Protein AF-A0A4S4KZ56-F1 (afdb_monomer_lite)

Foldseek 3Di:
DDDDDDPDPDDPDPPDPDDDDDDDDDDDDDDDDDPDDDDDPPPDVVVVVVVVVVVVVVVVVPPDDDPDDPDDPPPDDPPPPQPCQDAAAQDQQDPCVVVSVVSLVVVCVSVVVQPVDQVSSLVSSLVSHDHHPSVVVSVVVQVVQADPNDRHPPDGNVRSVVVVCVRRVDPD

pLDDT: mean 71.78, std 20.41, range [34.41, 95.38]

Structure (mmCIF, N/CA/C/O backbone):
data_AF-A0A4S4KZ56-F1
#
_entry.id   AF-A0A4S4KZ56-F1
#
loop_
_atom_site.group_PDB
_atom_site.id
_atom_site.type_symbol
_atom_site.label_atom_id
_atom_site.label_alt_id
_atom_site.label_comp_id
_atom_site.label_asym_id
_atom_site.label_entity_id
_atom_site.label_seq_id
_atom_site.pdbx_PDB_ins_code
_atom_site.Cartn_x
_atom_site.Cartn_y
_atom_site.Cartn_z
_atom_site.occupancy
_atom_site.B_iso_or_equiv
_atom_site.auth_seq_id
_atom_site.auth_comp_id
_atom_site.auth_asym_id
_atom_site.auth_atom_id
_atom_site.pdbx_PDB_model_num
ATOM 1 N N . SER A 1 1 ? -19.031 41.171 16.873 1.00 44.88 1 SER A N 1
ATOM 2 C CA . SER A 1 1 ? -17.948 41.303 15.885 1.00 44.88 1 SER A CA 1
ATOM 3 C C . SER A 1 1 ? -17.351 39.929 15.646 1.00 44.88 1 SER A C 1
ATOM 5 O O . SER A 1 1 ? -17.067 39.266 16.639 1.00 44.88 1 SER A O 1
ATOM 7 N N . PRO A 1 2 ? -17.269 39.467 14.392 1.00 45.59 2 PRO A N 1
ATOM 8 C CA . PRO A 1 2 ? -16.828 38.123 14.031 1.00 45.59 2 PRO A CA 1
ATOM 9 C C . PRO A 1 2 ? -15.296 38.035 13.972 1.00 45.59 2 PRO A C 1
ATOM 11 O O . PRO A 1 2 ? -14.647 38.970 13.512 1.00 45.59 2 PRO A O 1
ATOM 14 N N . PHE A 1 3 ? -14.730 36.909 14.405 1.00 35.69 3 PHE A N 1
ATOM 15 C CA . PHE A 1 3 ? -13.351 36.532 14.096 1.00 35.69 3 PHE A CA 1
ATOM 16 C C . PHE A 1 3 ? -13.380 35.631 12.858 1.00 35.69 3 PHE A C 1
ATOM 18 O O . PHE A 1 3 ? -13.916 34.525 12.902 1.00 35.69 3 PHE A O 1
ATOM 25 N N . GLN A 1 4 ? -12.871 36.147 11.740 1.00 49.41 4 GLN A N 1
ATOM 26 C CA . GLN A 1 4 ? -12.518 35.346 10.568 1.00 49.41 4 GLN A CA 1
ATOM 27 C C . GLN A 1 4 ? -11.191 34.617 10.835 1.00 49.41 4 GLN A C 1
ATOM 29 O O . GLN A 1 4 ? -10.333 35.194 11.498 1.00 49.41 4 GLN A O 1
ATOM 34 N N . PRO A 1 5 ? -10.995 33.395 10.315 1.00 46.62 5 PRO A N 1
ATOM 35 C CA . PRO A 1 5 ? -9.678 32.781 10.232 1.00 46.62 5 PRO A CA 1
ATOM 36 C C . PRO A 1 5 ? -8.936 33.249 8.972 1.00 46.62 5 PRO A C 1
ATOM 38 O O . PRO A 1 5 ? -9.470 33.219 7.860 1.00 46.62 5 PRO A O 1
ATOM 41 N N . ASP A 1 6 ? -7.689 33.663 9.165 1.00 40.97 6 ASP A N 1
ATOM 42 C CA . ASP A 1 6 ? -6.788 34.156 8.131 1.00 40.97 6 ASP A CA 1
ATOM 43 C C . ASP A 1 6 ? -6.231 32.973 7.329 1.00 40.97 6 ASP A C 1
ATOM 45 O O . ASP A 1 6 ? -5.375 32.208 7.771 1.00 40.97 6 ASP A O 1
ATOM 49 N N . SER A 1 7 ? -6.721 32.814 6.108 1.00 52.50 7 SER A N 1
ATOM 50 C CA . SER A 1 7 ? -6.093 32.000 5.077 1.00 52.50 7 SER A CA 1
ATOM 51 C C . SER A 1 7 ? -4.894 32.762 4.520 1.00 52.50 7 SER A C 1
ATOM 53 O O . SER A 1 7 ? -5.126 33.636 3.694 1.00 52.50 7 SER A O 1
ATOM 55 N N . ASN A 1 8 ? -3.663 32.495 4.987 1.00 50.00 8 ASN A N 1
ATOM 56 C CA . ASN A 1 8 ? -2.400 32.818 4.286 1.00 50.00 8 ASN A CA 1
ATOM 57 C C . ASN A 1 8 ? -1.147 32.330 5.046 1.00 50.00 8 ASN A C 1
ATOM 59 O O . ASN A 1 8 ? -0.319 33.135 5.456 1.00 50.00 8 ASN A O 1
ATOM 63 N N . THR A 1 9 ? -0.948 31.015 5.170 1.00 51.66 9 THR A N 1
ATOM 64 C CA . THR A 1 9 ? 0.384 30.463 5.487 1.00 51.66 9 THR A CA 1
ATOM 65 C C . THR A 1 9 ? 0.533 29.087 4.853 1.00 51.66 9 THR A C 1
ATOM 67 O O . THR A 1 9 ? 0.312 28.089 5.519 1.00 51.66 9 THR A O 1
ATOM 70 N N . CYS A 1 10 ? 0.839 29.035 3.554 1.00 40.78 10 CYS A N 1
ATOM 71 C CA . CYS A 1 10 ? 1.507 27.902 2.889 1.00 40.78 10 CYS A CA 1
ATOM 72 C C . CYS A 1 10 ? 1.715 28.230 1.399 1.00 40.78 10 CYS A C 1
ATOM 74 O O . CYS A 1 10 ? 1.094 27.637 0.528 1.00 40.78 10 CYS A O 1
ATOM 76 N N . SER A 1 11 ? 2.575 29.206 1.103 1.00 46.38 11 SER A N 1
ATOM 77 C CA . SER A 1 11 ? 3.081 29.452 -0.257 1.00 46.38 11 SER A CA 1
ATOM 78 C C . SER A 1 11 ? 4.496 30.014 -0.186 1.00 46.38 11 SER A C 1
ATOM 80 O O . SER A 1 11 ? 4.713 31.173 -0.498 1.00 46.38 11 SER A O 1
ATOM 82 N N . PHE A 1 12 ? 5.460 29.208 0.269 1.00 46.06 12 PHE A N 1
ATOM 83 C CA . PHE A 1 12 ? 6.887 29.540 0.163 1.00 46.06 12 PHE A CA 1
ATOM 84 C C . PHE A 1 12 ? 7.749 28.277 0.069 1.00 46.06 12 PHE A C 1
ATOM 86 O O . PHE A 1 12 ? 8.580 28.037 0.931 1.00 46.06 12 PHE A O 1
ATOM 93 N N . LEU A 1 13 ? 7.554 27.460 -0.970 1.00 48.94 13 LEU A N 1
ATOM 94 C CA . LEU A 1 13 ? 8.567 26.494 -1.430 1.00 48.94 13 LEU A CA 1
ATOM 95 C C . LEU A 1 13 ? 8.510 26.309 -2.958 1.00 48.94 13 LEU A C 1
ATOM 97 O O . LEU A 1 13 ? 8.526 25.194 -3.458 1.00 48.94 13 LEU A O 1
ATOM 101 N N . PHE A 1 14 ? 8.434 27.407 -3.715 1.00 41.62 14 PHE A N 1
ATOM 102 C CA . PHE A 1 14 ? 8.649 27.396 -5.169 1.00 41.62 14 PHE A CA 1
ATOM 103 C C . PHE A 1 14 ? 9.244 28.734 -5.633 1.00 41.62 14 PHE A C 1
ATOM 105 O O . PHE A 1 14 ? 8.666 29.440 -6.445 1.00 41.62 14 PHE A O 1
ATOM 112 N N . ASP A 1 15 ? 10.413 29.102 -5.104 1.00 40.44 15 ASP A N 1
ATOM 113 C CA . ASP A 1 15 ? 11.160 30.273 -5.590 1.00 40.44 15 ASP A CA 1
ATOM 114 C C . ASP A 1 15 ? 12.672 30.013 -5.586 1.00 40.44 15 ASP A C 1
ATOM 116 O O . ASP A 1 15 ? 13.475 30.677 -4.933 1.00 40.44 15 ASP A O 1
ATOM 120 N N . THR A 1 16 ? 13.101 28.972 -6.303 1.00 46.94 16 THR A N 1
ATOM 121 C CA . THR A 1 16 ? 14.537 28.761 -6.574 1.00 46.94 16 THR A CA 1
ATOM 122 C C . THR A 1 16 ? 14.786 28.196 -7.968 1.00 46.94 16 THR A C 1
ATOM 124 O O . THR A 1 16 ? 15.667 27.371 -8.169 1.00 46.94 16 THR A O 1
ATOM 127 N N . TYR A 1 17 ? 14.006 28.632 -8.959 1.00 40.38 17 TYR A N 1
ATOM 128 C CA . TYR A 1 17 ? 14.270 28.292 -10.360 1.00 40.38 17 TYR A CA 1
ATOM 129 C C . TYR A 1 17 ? 13.894 29.429 -11.312 1.00 40.38 17 TYR A C 1
ATOM 131 O O . TYR A 1 17 ? 13.124 29.265 -12.257 1.00 40.38 17 TYR A O 1
ATOM 139 N N . ARG A 1 18 ? 14.449 30.622 -11.082 1.00 46.19 18 ARG A N 1
ATOM 140 C CA . ARG A 1 18 ? 14.556 31.622 -12.147 1.00 46.19 18 ARG A CA 1
ATOM 141 C C . ARG A 1 18 ? 15.654 32.636 -11.834 1.00 46.19 18 ARG A C 1
ATOM 143 O O . ARG A 1 18 ? 15.602 33.295 -10.805 1.00 46.19 18 ARG A O 1
ATOM 150 N N . ASN A 1 19 ? 16.569 32.786 -12.790 1.00 37.91 19 ASN A N 1
ATOM 151 C CA . ASN A 1 19 ? 17.630 33.795 -12.908 1.00 37.91 19 ASN A CA 1
ATOM 152 C C . ASN A 1 19 ? 19.011 33.449 -12.336 1.00 37.91 19 ASN A C 1
ATOM 154 O O . ASN A 1 19 ? 19.370 33.853 -11.235 1.00 37.91 19 ASN A O 1
ATOM 158 N N . THR A 1 20 ? 19.853 32.891 -13.204 1.00 41.84 20 THR A N 1
ATOM 159 C CA . THR A 1 20 ? 21.267 33.280 -13.298 1.00 41.84 20 THR A CA 1
ATOM 160 C C . THR A 1 20 ? 21.633 33.494 -14.775 1.00 41.84 20 THR A C 1
ATOM 162 O O . THR A 1 20 ? 21.349 32.625 -15.602 1.00 41.84 20 THR A O 1
ATOM 165 N N . PRO A 1 21 ? 22.206 34.653 -15.154 1.00 41.06 21 PRO A N 1
ATOM 166 C CA . PRO A 1 21 ? 22.737 34.870 -16.494 1.00 41.06 21 PRO A CA 1
ATOM 167 C C . PRO A 1 21 ? 24.123 34.226 -16.677 1.00 41.06 21 PRO A C 1
ATOM 169 O O . PRO A 1 21 ? 24.928 34.140 -15.752 1.00 41.06 21 PRO A O 1
ATOM 172 N N . SER A 1 22 ? 24.351 33.793 -17.917 1.00 35.88 22 SER A N 1
ATOM 173 C CA . SER A 1 22 ? 25.550 33.175 -18.499 1.00 35.88 22 SER A CA 1
ATOM 174 C C . SER A 1 22 ? 26.878 33.875 -18.165 1.00 35.88 22 SER A C 1
ATOM 176 O O . SER A 1 22 ? 26.926 35.106 -18.174 1.00 35.88 22 SER A O 1
ATOM 178 N N . PRO A 1 23 ? 27.994 33.129 -18.091 1.00 43.84 23 PRO A N 1
ATOM 179 C CA . PRO A 1 23 ? 29.294 33.616 -18.517 1.00 43.84 23 PRO A CA 1
ATOM 180 C C . PRO A 1 23 ? 29.668 33.020 -19.881 1.00 43.84 23 PRO A C 1
ATOM 182 O O . PRO A 1 23 ? 29.570 31.819 -20.128 1.00 43.84 23 PRO A O 1
ATOM 185 N N . THR A 1 24 ? 30.059 33.910 -20.781 1.00 40.66 24 THR A N 1
ATOM 186 C CA . THR A 1 24 ? 30.723 33.644 -22.054 1.00 40.66 24 THR A CA 1
ATOM 187 C C . THR A 1 24 ? 32.074 32.977 -21.799 1.00 40.66 24 THR A C 1
ATOM 189 O O . THR A 1 24 ? 32.910 33.578 -21.131 1.00 40.66 24 THR A O 1
ATOM 192 N N . GLU A 1 25 ? 32.339 31.808 -22.385 1.00 34.41 25 GLU A N 1
ATOM 193 C CA . GLU A 1 25 ? 33.719 31.360 -22.578 1.00 34.41 25 GLU A CA 1
ATOM 194 C C . GLU A 1 25 ? 33.896 30.676 -23.937 1.00 34.41 25 GLU A C 1
ATOM 196 O O . GLU A 1 25 ? 33.291 29.658 -24.270 1.00 34.41 25 GLU A O 1
ATOM 201 N N . THR A 1 26 ? 34.725 31.328 -24.745 1.00 44.72 26 THR A N 1
ATOM 202 C CA . THR A 1 26 ? 35.267 30.885 -26.021 1.00 44.72 26 THR A CA 1
ATOM 203 C C . THR A 1 26 ? 36.036 29.582 -25.835 1.00 44.72 26 THR A C 1
ATOM 205 O O . THR A 1 26 ? 37.068 29.560 -25.176 1.00 44.72 26 THR A O 1
ATOM 208 N N . THR A 1 27 ? 35.603 28.507 -26.486 1.00 35.00 27 THR A N 1
ATOM 209 C CA . THR A 1 27 ? 36.468 27.356 -26.769 1.00 35.00 27 THR A CA 1
ATOM 210 C C . THR A 1 27 ? 36.325 27.008 -28.243 1.00 35.00 27 THR A C 1
ATOM 212 O O . THR A 1 27 ? 35.422 26.291 -28.663 1.00 35.00 27 THR A O 1
ATOM 215 N N . ALA A 1 28 ? 37.223 27.573 -29.045 1.00 43.31 28 ALA A N 1
ATOM 216 C CA . ALA A 1 28 ? 37.577 27.013 -30.336 1.00 43.31 28 ALA A CA 1
ATOM 217 C C . ALA A 1 28 ? 38.588 25.898 -30.075 1.00 43.31 28 ALA A C 1
ATOM 219 O O . ALA A 1 28 ? 39.620 26.192 -29.490 1.00 43.31 28 ALA A O 1
ATOM 220 N N . LEU A 1 29 ? 38.305 24.664 -30.501 1.00 35.50 29 LEU A N 1
ATOM 221 C CA . LEU A 1 29 ? 39.304 23.645 -30.839 1.00 35.50 29 LEU A CA 1
ATOM 222 C C . LEU A 1 29 ? 38.631 22.529 -31.662 1.00 35.50 29 LEU A C 1
ATOM 224 O O . LEU A 1 29 ? 37.545 22.049 -31.347 1.00 35.50 29 LEU A O 1
ATOM 228 N N . SER A 1 30 ? 39.287 22.201 -32.769 1.00 47.78 30 SER A N 1
ATOM 229 C CA . SER A 1 30 ? 38.870 21.367 -33.898 1.00 47.78 30 SER A CA 1
ATOM 230 C C . SER A 1 30 ? 38.518 19.910 -33.563 1.00 47.78 30 SER A C 1
ATOM 232 O O . SER A 1 30 ? 39.134 19.327 -32.674 1.00 47.78 30 SER A O 1
ATOM 234 N N . PRO A 1 31 ? 37.706 19.236 -34.399 1.00 42.16 31 PRO A N 1
ATOM 235 C CA . PRO A 1 31 ? 37.787 17.790 -34.566 1.00 42.16 31 PRO A CA 1
ATOM 236 C C . PRO A 1 31 ? 38.591 17.435 -35.830 1.00 42.16 31 PRO A C 1
ATOM 238 O O . PRO A 1 31 ? 38.089 17.504 -36.953 1.00 42.16 31 PRO A O 1
ATOM 241 N N . SER A 1 32 ? 39.852 17.026 -35.654 1.00 35.50 32 SER A N 1
ATOM 242 C CA . SER A 1 32 ? 40.586 16.301 -36.698 1.00 35.50 32 SER A CA 1
ATOM 243 C C . SER A 1 32 ? 40.002 14.898 -36.831 1.00 35.50 32 SER A C 1
ATOM 245 O O . SER A 1 32 ? 39.962 14.127 -35.874 1.00 35.50 32 SER A O 1
ATOM 247 N N . SER A 1 33 ? 39.537 14.581 -38.034 1.00 40.84 33 SER A N 1
ATOM 248 C CA . SER A 1 33 ? 39.029 13.265 -38.407 1.00 40.84 33 SER A CA 1
ATOM 249 C C . SER A 1 33 ? 40.202 12.301 -38.597 1.00 40.84 33 SER A C 1
ATOM 251 O O . SER A 1 33 ? 40.972 12.460 -39.539 1.00 40.84 33 SER A O 1
ATOM 253 N N . SER A 1 34 ? 40.328 11.299 -37.727 1.00 38.28 34 SER A N 1
ATOM 254 C CA . SER A 1 34 ? 41.183 10.131 -37.970 1.00 38.28 34 SER A CA 1
ATOM 255 C C . SER A 1 34 ? 40.299 8.942 -38.316 1.00 38.28 34 SER A C 1
ATOM 257 O O . SER A 1 34 ? 39.794 8.233 -37.449 1.00 38.28 34 SER A O 1
ATOM 259 N N . THR A 1 35 ? 40.100 8.738 -39.614 1.00 39.12 35 THR A N 1
ATOM 260 C CA . THR A 1 35 ? 39.612 7.486 -40.193 1.00 39.12 35 THR A CA 1
ATOM 261 C C . THR A 1 35 ? 40.647 6.390 -39.956 1.00 39.12 35 THR A C 1
ATOM 263 O O . THR A 1 35 ? 41.627 6.282 -40.691 1.00 39.12 35 THR A O 1
ATOM 266 N N . ALA A 1 36 ? 40.434 5.576 -38.925 1.00 40.12 36 ALA A N 1
ATOM 267 C CA . ALA A 1 36 ? 41.097 4.289 -38.785 1.00 40.12 36 ALA A CA 1
ATOM 268 C C . ALA A 1 36 ? 40.313 3.252 -39.602 1.00 40.12 36 ALA A C 1
ATOM 270 O O . ALA A 1 36 ? 39.246 2.795 -39.193 1.00 40.12 36 ALA A O 1
ATOM 271 N N . SER A 1 37 ? 40.823 2.912 -40.785 1.00 46.97 37 SER A N 1
ATOM 272 C CA . SER A 1 37 ? 40.334 1.778 -41.569 1.00 46.97 37 SER A CA 1
ATOM 273 C C . SER A 1 37 ? 40.654 0.475 -40.833 1.00 46.97 37 SER A C 1
ATOM 275 O O . SER A 1 37 ? 41.820 0.149 -40.621 1.00 46.97 37 SER A O 1
ATOM 277 N N . LEU A 1 38 ? 39.619 -0.275 -40.454 1.00 45.50 38 LEU A N 1
ATOM 278 C CA . LEU A 1 38 ? 39.743 -1.651 -39.973 1.00 45.50 38 LEU A CA 1
ATOM 279 C C . LEU A 1 38 ? 39.971 -2.596 -41.170 1.00 45.50 38 LEU A C 1
ATOM 281 O O . LEU A 1 38 ? 39.262 -2.469 -42.172 1.00 45.50 38 LEU A O 1
ATOM 285 N N . PRO A 1 39 ? 40.908 -3.558 -41.102 1.00 50.88 39 PRO A N 1
ATOM 286 C CA . PRO A 1 39 ? 41.006 -4.614 -42.100 1.00 50.88 39 PRO A CA 1
ATOM 287 C C . PRO A 1 39 ? 39.842 -5.599 -41.925 1.00 50.88 39 PRO A C 1
ATOM 289 O O . PRO A 1 39 ? 39.624 -6.143 -40.843 1.00 50.88 39 PRO A O 1
ATOM 292 N N . VAL A 1 40 ? 39.088 -5.825 -43.000 1.00 48.66 40 VAL A N 1
ATOM 293 C CA . VAL A 1 40 ? 38.069 -6.879 -43.081 1.00 48.66 40 VAL A CA 1
ATOM 294 C C . VAL A 1 40 ? 38.768 -8.221 -42.863 1.00 48.66 40 VAL A C 1
ATOM 296 O O . VAL A 1 40 ? 39.702 -8.555 -43.592 1.00 48.66 40 VAL A O 1
ATOM 299 N N . ALA A 1 41 ? 38.341 -8.977 -41.851 1.00 55.62 41 ALA A N 1
ATOM 300 C CA . ALA A 1 41 ? 38.825 -10.328 -41.613 1.00 55.62 41 ALA A CA 1
ATOM 301 C C . ALA A 1 41 ? 38.550 -11.186 -42.858 1.00 55.62 41 ALA A C 1
ATOM 303 O O . ALA A 1 41 ? 37.402 -11.452 -43.216 1.00 55.62 41 ALA A O 1
ATOM 304 N N . HIS A 1 42 ? 39.618 -11.583 -43.542 1.00 59.09 42 HIS A N 1
ATOM 305 C CA . HIS A 1 42 ? 39.578 -12.544 -44.631 1.00 59.09 42 HIS A CA 1
ATOM 306 C C . HIS A 1 42 ? 39.348 -13.932 -44.018 1.00 59.09 42 HIS A C 1
ATOM 308 O O . HIS A 1 42 ? 40.306 -14.624 -43.681 1.00 59.09 42 HIS A O 1
ATOM 314 N N . PHE A 1 43 ? 38.078 -14.305 -43.825 1.00 54.25 43 PHE A N 1
ATOM 315 C CA . PHE A 1 43 ? 37.682 -15.657 -43.426 1.00 54.25 43 PHE A CA 1
ATOM 316 C C . PHE A 1 43 ? 38.140 -16.624 -44.518 1.00 54.25 43 PHE A C 1
ATOM 318 O O . PHE A 1 43 ? 37.677 -16.574 -45.661 1.00 54.25 43 PHE A O 1
ATOM 325 N N . THR A 1 44 ? 39.142 -17.434 -44.199 1.00 71.56 44 THR A N 1
ATOM 326 C CA . THR A 1 44 ? 39.814 -18.283 -45.184 1.00 71.56 44 THR A CA 1
ATOM 327 C C . THR A 1 44 ? 38.999 -19.553 -45.417 1.00 71.56 44 THR A C 1
ATOM 329 O O . THR A 1 44 ? 38.442 -20.130 -44.489 1.00 71.56 44 THR A O 1
ATOM 332 N N . GLN A 1 45 ? 38.964 -20.062 -46.655 1.00 63.41 45 GLN A N 1
ATOM 333 C CA . GLN A 1 45 ? 38.329 -21.356 -46.971 1.00 63.41 45 GLN A CA 1
ATOM 334 C C . GLN A 1 45 ? 38.921 -22.524 -46.139 1.00 63.41 45 GLN A C 1
ATOM 336 O O . GLN A 1 45 ? 38.275 -23.555 -45.932 1.00 63.41 45 GLN A O 1
ATOM 341 N N . GLN A 1 46 ? 40.135 -22.326 -45.614 1.00 67.12 46 GLN A N 1
ATOM 342 C CA . GLN A 1 46 ? 40.808 -23.216 -44.675 1.00 67.12 46 GLN A CA 1
ATOM 343 C C . GLN A 1 46 ? 40.009 -23.399 -43.373 1.00 67.12 46 GLN A C 1
ATOM 345 O O . GLN A 1 46 ? 39.856 -24.530 -42.925 1.00 67.12 46 GLN A O 1
ATOM 350 N N . GLU A 1 47 ? 39.435 -22.331 -42.810 1.00 68.75 47 GLU A N 1
ATOM 351 C CA . GLU A 1 47 ? 38.640 -22.393 -41.570 1.00 68.75 47 GLU A CA 1
ATOM 352 C C . GLU A 1 47 ? 37.340 -23.181 -41.769 1.00 68.75 47 GLU A C 1
ATOM 354 O O . GLU A 1 47 ? 36.933 -23.959 -40.908 1.00 68.75 47 GLU A O 1
ATOM 359 N N . MET A 1 48 ? 36.708 -23.046 -42.940 1.00 66.19 48 MET A N 1
ATOM 360 C CA . MET A 1 48 ? 35.511 -23.823 -43.275 1.00 66.19 48 MET A CA 1
ATOM 361 C C . MET A 1 48 ? 35.826 -25.319 -43.426 1.00 66.19 48 MET A C 1
ATOM 363 O O . MET A 1 48 ? 35.028 -26.164 -43.019 1.00 66.19 48 MET A O 1
ATOM 367 N N . THR A 1 49 ? 37.001 -25.649 -43.966 1.00 72.06 49 THR A N 1
ATOM 368 C CA . THR A 1 49 ? 37.462 -27.039 -44.110 1.00 72.06 49 THR A CA 1
ATOM 369 C C . THR A 1 49 ? 37.832 -27.647 -42.757 1.00 72.06 49 THR A C 1
ATOM 371 O O . THR A 1 49 ? 37.520 -28.811 -42.496 1.00 72.06 49 THR A O 1
ATOM 374 N N . ASP A 1 50 ? 38.433 -26.858 -41.869 1.00 76.12 50 ASP A N 1
ATOM 375 C CA . ASP A 1 50 ? 38.783 -27.301 -40.519 1.00 76.12 50 ASP A CA 1
ATOM 376 C C . ASP A 1 50 ? 37.522 -27.553 -39.674 1.00 76.12 50 ASP A C 1
ATOM 378 O O . ASP A 1 50 ? 37.380 -28.601 -39.042 1.00 76.12 50 ASP A O 1
ATOM 382 N N . MET A 1 51 ? 36.516 -26.676 -39.785 1.00 73.31 51 MET A N 1
ATOM 383 C CA . MET A 1 51 ? 35.208 -26.882 -39.155 1.00 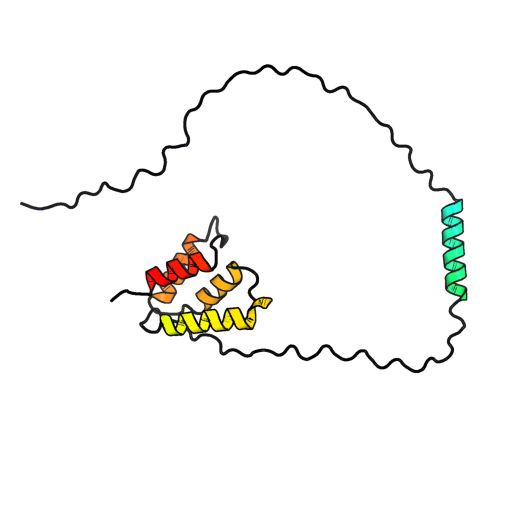73.31 51 MET A CA 1
ATOM 384 C C . MET A 1 51 ? 34.483 -28.121 -39.705 1.00 73.31 51 MET A C 1
ATOM 386 O O . MET A 1 51 ? 33.919 -28.898 -38.933 1.00 73.31 51 MET A O 1
ATOM 390 N N . ALA A 1 52 ? 34.517 -28.354 -41.021 1.00 75.12 52 ALA A N 1
ATOM 391 C CA . ALA A 1 52 ? 33.931 -29.554 -41.619 1.00 75.12 52 ALA A CA 1
ATOM 392 C C . ALA A 1 52 ? 34.627 -30.836 -41.129 1.00 75.12 52 ALA A C 1
ATOM 394 O O . ALA A 1 52 ? 33.966 -31.827 -40.816 1.00 75.12 52 ALA A O 1
ATOM 395 N N . THR A 1 53 ? 35.954 -30.799 -40.994 1.00 80.38 53 THR A N 1
ATOM 396 C CA . THR A 1 53 ? 36.748 -31.924 -40.484 1.00 80.38 53 THR A CA 1
ATOM 397 C C . THR A 1 53 ? 36.436 -32.200 -39.012 1.00 80.38 53 THR A C 1
ATOM 399 O O . THR A 1 53 ? 36.264 -33.359 -38.633 1.00 80.38 53 THR A O 1
ATOM 402 N N . ALA A 1 54 ? 36.267 -31.156 -38.195 1.00 73.88 54 ALA A N 1
ATOM 403 C CA . ALA A 1 54 ? 35.861 -31.284 -36.797 1.00 73.88 54 ALA A CA 1
ATOM 404 C C . ALA A 1 54 ? 34.470 -31.928 -36.645 1.00 73.88 54 ALA A C 1
ATOM 406 O O . ALA A 1 54 ? 34.279 -32.785 -35.782 1.00 73.88 54 ALA A O 1
ATOM 407 N N . ILE A 1 55 ? 33.512 -31.581 -37.513 1.00 70.25 55 ILE A N 1
ATOM 408 C CA . ILE A 1 55 ? 32.174 -32.196 -37.520 1.00 70.25 55 ILE A CA 1
ATOM 409 C C . ILE A 1 55 ? 32.256 -33.679 -37.916 1.00 70.25 55 ILE A C 1
ATOM 411 O O . ILE A 1 55 ? 31.660 -34.524 -37.248 1.00 70.25 55 ILE A O 1
ATOM 415 N N . VAL A 1 56 ? 33.027 -34.023 -38.954 1.00 74.19 56 VAL A N 1
ATOM 416 C CA . VAL A 1 56 ? 33.215 -35.424 -39.381 1.00 74.19 56 VAL A CA 1
ATOM 417 C C . VAL A 1 56 ? 33.894 -36.258 -38.288 1.00 74.19 56 VAL A C 1
ATOM 419 O O . VAL A 1 56 ? 33.483 -37.393 -38.042 1.00 74.19 56 VAL A O 1
ATOM 422 N N . LEU A 1 57 ? 34.883 -35.696 -37.584 1.00 74.75 57 LEU A N 1
ATOM 423 C CA . LEU A 1 57 ? 35.516 -36.339 -36.428 1.00 74.75 57 LEU A CA 1
ATOM 424 C C . LEU A 1 57 ? 34.535 -36.536 -35.267 1.00 74.75 57 LEU A C 1
ATOM 426 O O . LEU A 1 57 ? 34.525 -37.607 -34.659 1.00 74.75 57 LEU A O 1
ATOM 430 N N . ALA A 1 58 ? 33.677 -35.551 -34.986 1.00 68.00 58 ALA A N 1
ATOM 431 C CA . ALA A 1 58 ? 32.663 -35.664 -33.940 1.00 68.00 58 ALA A CA 1
ATOM 432 C C . ALA A 1 58 ? 31.646 -36.781 -34.236 1.00 68.00 58 ALA A C 1
ATOM 434 O O . ALA A 1 58 ? 31.270 -37.528 -33.332 1.00 68.00 58 ALA A O 1
ATOM 435 N N . MET A 1 59 ? 31.248 -36.961 -35.501 1.00 66.25 59 MET A N 1
ATOM 436 C CA . MET A 1 59 ? 30.322 -38.034 -35.888 1.00 66.25 59 MET A CA 1
ATOM 437 C C . MET A 1 59 ? 30.927 -39.439 -35.720 1.00 66.25 59 MET A C 1
ATOM 439 O O . MET A 1 59 ? 30.194 -40.384 -35.432 1.00 66.25 59 MET A O 1
ATOM 443 N N . GLN A 1 60 ? 32.251 -39.596 -35.832 1.00 62.81 60 GLN A N 1
ATOM 444 C CA . GLN A 1 60 ? 32.920 -40.899 -35.687 1.00 62.81 60 GLN A CA 1
ATOM 445 C C . GLN A 1 60 ? 33.077 -41.369 -34.230 1.00 62.81 60 GLN A C 1
ATOM 447 O O . GLN A 1 60 ? 33.364 -42.543 -34.004 1.00 62.81 60 GLN A O 1
ATOM 452 N N . GLN A 1 61 ? 32.843 -40.509 -33.231 1.00 59.72 61 GLN A N 1
ATOM 453 C CA . GLN A 1 61 ? 32.937 -40.899 -31.814 1.00 59.72 61 GLN A CA 1
ATOM 454 C C . GLN A 1 61 ? 31.636 -41.479 -31.227 1.00 59.72 61 GLN A C 1
ATOM 456 O O . GLN A 1 61 ? 31.622 -41.920 -30.080 1.00 59.72 61 GLN A O 1
ATOM 461 N N . VAL A 1 62 ? 30.554 -41.567 -32.010 1.00 54.78 62 VAL A N 1
ATOM 462 C CA . VAL A 1 62 ? 29.235 -42.078 -31.563 1.00 54.78 62 VAL A CA 1
ATOM 463 C C . VAL A 1 62 ? 29.167 -43.625 -31.527 1.00 54.78 62 VAL A C 1
ATOM 465 O O . VAL A 1 62 ? 28.109 -44.211 -31.327 1.00 54.78 62 VAL A O 1
ATOM 468 N N . GLY A 1 63 ? 30.296 -44.324 -31.698 1.00 51.59 63 GLY A N 1
ATOM 469 C CA . GLY A 1 63 ? 30.349 -45.789 -31.816 1.00 51.59 63 GLY A CA 1
ATOM 470 C C . GLY A 1 63 ? 30.740 -46.589 -30.565 1.00 51.59 63 GLY A C 1
ATOM 471 O O . GLY A 1 63 ? 30.750 -47.813 -30.639 1.00 51.59 63 GLY A O 1
ATOM 472 N N . ASN A 1 64 ? 31.073 -45.961 -29.430 1.00 54.62 64 ASN A N 1
ATOM 473 C CA . ASN A 1 64 ? 31.606 -46.677 -28.258 1.00 54.62 64 ASN A CA 1
ATOM 474 C C . ASN A 1 64 ? 30.837 -46.366 -26.962 1.00 54.62 64 ASN A C 1
ATOM 476 O O . ASN A 1 64 ? 31.366 -45.767 -26.027 1.00 54.62 64 ASN A O 1
ATOM 480 N N . ILE A 1 65 ? 29.574 -46.790 -26.905 1.00 44.62 65 ILE A N 1
ATOM 481 C CA . ILE A 1 65 ? 28.771 -46.808 -25.675 1.00 44.62 65 ILE A CA 1
ATOM 482 C C . ILE A 1 65 ? 28.959 -48.154 -24.968 1.00 44.62 65 ILE A C 1
ATOM 484 O O . ILE A 1 65 ? 28.217 -49.111 -25.172 1.00 44.62 65 ILE A O 1
ATOM 488 N N . ASN A 1 66 ? 29.979 -48.209 -24.114 1.00 58.69 66 ASN A N 1
ATOM 489 C CA . ASN A 1 66 ? 30.004 -49.108 -22.963 1.00 58.69 66 ASN A CA 1
ATOM 490 C C . ASN A 1 66 ? 28.783 -48.766 -22.077 1.00 58.69 66 ASN A C 1
ATOM 492 O O . ASN A 1 66 ? 28.580 -47.574 -21.822 1.00 58.69 66 ASN A O 1
ATOM 496 N N . PRO A 1 67 ? 27.953 -49.718 -21.606 1.00 48.69 67 PRO A N 1
ATOM 497 C CA . PRO A 1 67 ? 26.886 -49.384 -20.672 1.00 48.69 67 PRO A CA 1
ATOM 498 C C . PRO A 1 67 ? 27.499 -48.915 -19.347 1.00 48.69 67 PRO A C 1
ATOM 500 O O . PRO A 1 67 ? 27.926 -49.709 -18.511 1.00 48.69 67 PRO A O 1
ATOM 503 N N . ALA A 1 68 ? 27.563 -47.596 -19.166 1.00 59.41 68 ALA A N 1
ATOM 504 C CA . ALA A 1 68 ? 27.826 -46.987 -17.875 1.00 59.41 68 ALA A CA 1
ATOM 505 C C . ALA A 1 68 ? 26.692 -47.370 -16.904 1.00 59.41 68 ALA A C 1
ATOM 507 O O . ALA A 1 68 ? 25.527 -47.403 -17.317 1.00 59.41 68 ALA A O 1
ATOM 508 N N . PRO A 1 69 ? 26.984 -47.630 -15.617 1.00 55.00 69 PRO A N 1
ATOM 509 C CA . PRO A 1 69 ? 25.946 -47.715 -14.598 1.00 55.00 69 PRO A CA 1
ATOM 510 C C . PRO A 1 69 ? 25.105 -46.437 -14.653 1.00 55.00 69 PRO A C 1
ATOM 512 O O . PRO A 1 69 ? 25.664 -45.339 -14.658 1.00 55.00 69 PRO A O 1
ATOM 515 N N . ALA A 1 70 ? 23.780 -46.569 -14.730 1.00 58.12 70 ALA A N 1
ATOM 516 C CA . ALA A 1 70 ? 22.878 -45.427 -14.748 1.00 58.12 70 ALA A CA 1
ATOM 517 C C . ALA A 1 70 ? 23.174 -44.525 -13.539 1.00 58.12 70 ALA A C 1
ATOM 519 O O . ALA A 1 70 ? 22.983 -44.932 -12.392 1.00 58.12 70 ALA A O 1
ATOM 520 N N . LEU A 1 71 ? 23.665 -43.309 -13.794 1.00 58.03 71 LEU A N 1
ATOM 521 C CA . LEU A 1 71 ? 23.738 -42.272 -12.774 1.00 58.03 71 LEU A CA 1
ATOM 522 C C . LEU A 1 71 ? 22.311 -42.051 -12.273 1.00 58.03 71 LEU A C 1
ATOM 524 O O . LEU A 1 71 ? 21.417 -41.728 -13.058 1.00 58.03 71 LEU A O 1
ATOM 528 N N . ALA A 1 72 ? 22.091 -42.283 -10.979 1.00 64.75 72 ALA A N 1
ATOM 529 C CA . ALA A 1 72 ? 20.820 -41.985 -10.343 1.00 64.75 72 ALA A CA 1
ATOM 530 C C . ALA A 1 72 ? 20.421 -40.529 -10.661 1.00 64.75 72 ALA A C 1
ATOM 532 O O . ALA A 1 72 ? 21.303 -39.663 -10.725 1.00 64.75 72 ALA A O 1
ATOM 533 N N . PRO A 1 73 ? 19.125 -40.239 -10.879 1.00 72.62 73 PRO A N 1
ATOM 534 C CA . PRO A 1 73 ? 18.675 -38.872 -11.096 1.00 72.62 73 PRO A CA 1
ATOM 535 C C . PRO A 1 73 ? 19.174 -37.977 -9.951 1.00 72.62 73 PRO A C 1
ATOM 537 O O . PRO A 1 73 ? 19.204 -38.432 -8.800 1.00 72.62 73 PRO A O 1
ATOM 540 N N . PRO A 1 74 ? 19.594 -36.730 -10.240 1.00 72.88 74 PRO A N 1
ATOM 541 C CA . PRO A 1 74 ? 20.044 -35.816 -9.202 1.00 72.88 74 PRO A CA 1
ATOM 542 C C . PRO A 1 74 ? 18.963 -35.708 -8.115 1.00 72.88 74 PRO A C 1
ATOM 544 O O . PRO A 1 74 ? 17.772 -35.709 -8.449 1.00 72.88 74 PRO A O 1
ATOM 547 N N . PRO A 1 75 ? 19.344 -35.629 -6.827 1.00 69.00 75 PRO A N 1
ATOM 548 C CA . PRO A 1 75 ? 18.386 -35.437 -5.749 1.00 69.00 75 PRO A CA 1
ATOM 549 C C . PRO A 1 75 ? 17.503 -34.236 -6.079 1.00 69.00 75 PRO A C 1
ATOM 551 O O . PRO A 1 75 ? 18.016 -33.170 -6.430 1.00 69.00 75 PRO A O 1
ATOM 554 N N . ALA A 1 76 ? 16.182 -34.412 -5.992 1.00 69.31 76 ALA A N 1
ATOM 555 C CA . ALA A 1 76 ? 15.254 -33.301 -6.139 1.00 69.31 76 ALA A CA 1
ATOM 556 C C . ALA A 1 76 ? 15.691 -32.155 -5.205 1.00 69.31 76 ALA A C 1
ATOM 558 O O . ALA A 1 76 ? 16.125 -32.435 -4.079 1.00 69.31 76 ALA A O 1
ATOM 559 N N . PRO A 1 77 ? 15.604 -30.882 -5.640 1.00 69.38 77 PRO A N 1
ATOM 560 C CA . PRO A 1 77 ? 15.883 -29.764 -4.754 1.00 69.38 77 PRO A CA 1
ATOM 561 C C . PRO A 1 77 ? 15.048 -29.932 -3.479 1.00 69.38 77 PRO A C 1
ATOM 563 O O . PRO A 1 77 ? 13.889 -30.358 -3.570 1.00 69.38 77 PRO A O 1
ATOM 566 N N . PR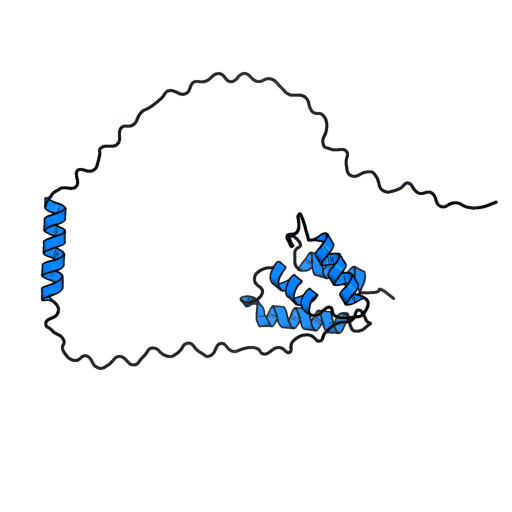O A 1 78 ? 15.621 -29.647 -2.295 1.00 62.09 78 PRO A N 1
ATOM 567 C CA . PRO A 1 78 ? 14.890 -29.789 -1.048 1.00 62.09 78 PRO A CA 1
ATOM 568 C C . PRO A 1 78 ? 13.575 -29.013 -1.165 1.00 62.09 78 PRO A C 1
ATOM 570 O O . PRO A 1 78 ? 13.570 -27.932 -1.772 1.00 62.09 78 PRO A O 1
ATOM 573 N N . PRO A 1 79 ? 12.460 -29.538 -0.621 1.00 59.72 79 PRO A N 1
ATOM 574 C CA . PRO A 1 79 ? 11.220 -28.785 -0.587 1.00 59.72 79 PRO A CA 1
ATOM 575 C C . PRO A 1 79 ? 11.550 -27.429 0.025 1.00 59.72 79 PRO A C 1
ATOM 577 O O . PRO A 1 79 ? 12.072 -27.358 1.136 1.00 59.72 79 PRO A O 1
ATOM 580 N N . SER A 1 80 ? 11.325 -26.354 -0.735 1.00 59.31 80 SER A N 1
ATOM 581 C CA . SER A 1 80 ? 11.443 -25.008 -0.195 1.00 59.31 80 SER A CA 1
ATOM 582 C C . SER A 1 80 ? 10.525 -24.979 1.015 1.00 59.31 80 SER A C 1
ATOM 584 O O . SER A 1 80 ? 9.311 -25.128 0.860 1.00 59.31 80 SER A O 1
ATOM 586 N N . SER A 1 81 ? 11.114 -24.905 2.210 1.00 51.16 81 SER A N 1
ATOM 587 C CA . SER A 1 81 ? 10.385 -24.835 3.466 1.00 51.16 81 SER A CA 1
ATOM 588 C C . SER A 1 81 ? 9.511 -23.593 3.398 1.00 51.16 81 SER A C 1
ATOM 590 O O . SER A 1 81 ? 9.961 -22.486 3.687 1.00 51.16 81 SER A O 1
ATOM 592 N N . LYS A 1 82 ? 8.272 -23.761 2.928 1.00 55.31 82 LYS A N 1
ATOM 593 C CA . LYS A 1 82 ? 7.262 -22.715 2.930 1.00 55.31 82 LYS A CA 1
ATOM 594 C C . LYS A 1 82 ? 6.988 -22.419 4.390 1.00 55.31 82 LYS A C 1
ATOM 596 O O . LYS A 1 82 ? 6.198 -23.114 5.026 1.00 55.31 82 LYS A O 1
ATOM 601 N N . ILE A 1 83 ? 7.649 -21.395 4.919 1.00 53.59 83 ILE A N 1
ATOM 602 C CA . ILE A 1 83 ? 7.201 -20.732 6.134 1.00 53.59 83 ILE A CA 1
ATOM 603 C C . ILE A 1 83 ? 5.809 -20.201 5.792 1.00 53.59 83 ILE A C 1
ATOM 605 O O . ILE A 1 83 ? 5.646 -19.199 5.103 1.00 53.59 83 ILE A O 1
ATOM 609 N N . THR A 1 84 ? 4.790 -20.965 6.183 1.00 56.03 84 THR A N 1
ATOM 610 C CA . THR A 1 84 ? 3.390 -20.590 6.004 1.00 56.03 84 THR A CA 1
ATOM 611 C C . THR A 1 84 ? 3.042 -19.666 7.155 1.00 56.03 84 THR A C 1
ATOM 613 O O . THR A 1 84 ? 2.447 -20.062 8.152 1.00 56.03 84 THR A O 1
ATOM 616 N N . THR A 1 85 ? 3.489 -18.423 7.053 1.00 63.62 85 THR A N 1
ATOM 617 C CA . THR A 1 85 ? 3.011 -17.354 7.921 1.00 63.62 85 THR A CA 1
ATOM 618 C C . THR A 1 85 ? 1.559 -17.078 7.559 1.00 63.62 85 THR A C 1
ATOM 620 O O . THR A 1 85 ? 1.214 -16.972 6.378 1.00 63.62 85 THR A O 1
ATOM 623 N N . ALA A 1 86 ? 0.686 -16.982 8.563 1.00 74.69 86 ALA A N 1
ATOM 624 C CA . ALA A 1 86 ? -0.709 -16.637 8.329 1.00 74.69 86 ALA A CA 1
ATOM 625 C C . ALA A 1 86 ? -0.794 -15.276 7.619 1.00 74.69 86 ALA A C 1
ATOM 627 O O . ALA A 1 86 ? -0.134 -14.316 8.021 1.00 74.69 86 ALA A O 1
ATOM 628 N N . LYS A 1 87 ? -1.596 -15.200 6.552 1.00 83.00 87 LYS A N 1
ATOM 629 C CA . LYS A 1 87 ? -1.853 -13.940 5.846 1.00 83.00 87 LYS A CA 1
ATOM 630 C C . LYS A 1 87 ? -2.533 -12.938 6.793 1.00 83.00 87 LYS A C 1
ATOM 632 O O . LYS A 1 87 ? -3.335 -13.368 7.631 1.00 83.00 87 LYS A O 1
ATOM 637 N N . PRO A 1 88 ? -2.261 -11.627 6.659 1.00 84.75 88 PRO A N 1
ATOM 638 C CA . PRO A 1 88 ? -2.979 -10.603 7.408 1.00 84.75 88 PRO A CA 1
ATOM 639 C C . PRO A 1 88 ? -4.494 -10.718 7.202 1.00 84.75 88 PRO A C 1
ATOM 641 O O . PRO A 1 88 ? -4.968 -11.188 6.165 1.00 84.75 88 PRO A O 1
ATOM 644 N N . ARG A 1 89 ? -5.278 -10.293 8.196 1.00 87.25 89 ARG A N 1
ATOM 645 C CA . ARG A 1 89 ? -6.722 -10.116 8.002 1.00 87.25 89 ARG A CA 1
ATOM 646 C C . ARG A 1 89 ? -6.968 -8.843 7.197 1.00 87.25 89 ARG A C 1
ATOM 648 O O . ARG A 1 89 ? -6.113 -7.966 7.138 1.00 87.25 89 ARG A O 1
ATOM 655 N N . LYS A 1 90 ? -8.140 -8.765 6.567 1.00 91.94 90 LYS A N 1
ATOM 656 C CA . LYS A 1 90 ? -8.607 -7.520 5.952 1.00 91.94 90 LYS A CA 1
ATOM 657 C C . LYS A 1 90 ? -8.748 -6.458 7.040 1.00 91.94 90 LYS A C 1
ATOM 659 O O . LYS A 1 90 ? -9.277 -6.777 8.103 1.00 91.94 90 LYS A O 1
ATOM 664 N N . TYR A 1 91 ? -8.306 -5.245 6.747 1.00 91.88 91 TYR A N 1
ATOM 665 C CA . TYR A 1 91 ? -8.338 -4.116 7.664 1.00 91.88 91 TYR A CA 1
ATOM 666 C C . TYR A 1 91 ? -9.322 -3.061 7.159 1.00 91.88 91 TYR A C 1
ATOM 668 O O . TYR A 1 91 ? -9.291 -2.693 5.983 1.00 91.88 91 TYR A O 1
ATOM 676 N N . THR A 1 92 ? -10.202 -2.602 8.050 1.00 91.25 92 THR A N 1
ATOM 677 C CA . THR A 1 92 ? -11.291 -1.657 7.746 1.00 91.25 92 THR A CA 1
ATOM 678 C C . THR A 1 92 ? -11.005 -0.230 8.223 1.00 91.25 92 THR A C 1
ATOM 680 O O . THR A 1 92 ? -11.826 0.657 7.987 1.00 91.25 92 THR A O 1
ATOM 683 N N . GLY A 1 93 ? -9.866 0.013 8.883 1.00 85.38 93 GLY A N 1
ATOM 684 C CA . GLY A 1 93 ? -9.518 1.333 9.425 1.00 85.38 93 GLY A CA 1
ATOM 685 C C . GLY A 1 93 ? -9.887 1.526 10.898 1.00 85.38 93 GLY A C 1
ATOM 686 O O . GLY A 1 93 ? -10.319 2.614 11.253 1.00 85.38 93 GLY A O 1
ATOM 687 N N . GLY A 1 94 ? -9.840 0.466 11.715 1.00 85.31 94 GLY A N 1
ATOM 688 C CA . GLY A 1 94 ? -10.236 0.495 13.127 1.00 85.31 94 GLY A CA 1
ATOM 689 C C . GLY A 1 94 ? -9.062 0.414 14.111 1.00 85.31 94 GLY A C 1
ATOM 690 O O . GLY A 1 94 ? -7.895 0.460 13.736 1.00 85.31 94 GLY A O 1
ATOM 691 N N . ALA A 1 95 ? -9.375 0.227 15.396 1.00 85.44 95 ALA A N 1
ATOM 692 C CA . ALA A 1 95 ? -8.386 0.141 16.481 1.00 85.44 95 ALA A CA 1
ATOM 693 C C . ALA A 1 95 ? -7.424 -1.068 16.382 1.00 85.44 95 ALA A C 1
ATOM 695 O O . ALA A 1 95 ? -6.477 -1.186 17.156 1.00 85.44 95 ALA A O 1
ATOM 696 N N . ASP A 1 96 ? -7.652 -1.982 15.439 1.00 88.19 96 ASP A N 1
ATOM 697 C CA . ASP A 1 96 ? -6.809 -3.142 15.152 1.00 88.19 96 ASP A CA 1
ATOM 698 C C . ASP A 1 96 ? -5.584 -2.818 14.274 1.00 88.19 96 ASP A C 1
ATOM 700 O O . ASP A 1 96 ? -4.855 -3.729 13.872 1.00 88.19 96 ASP A O 1
ATOM 704 N N . TYR A 1 97 ? -5.311 -1.533 14.020 1.00 90.12 97 TYR A N 1
ATOM 705 C CA . TYR A 1 97 ? -4.176 -1.054 13.227 1.00 90.12 97 TYR A CA 1
ATOM 706 C C . TYR A 1 97 ? -2.834 -1.705 13.609 1.00 90.12 97 TYR A C 1
ATOM 708 O O . TYR A 1 97 ? -2.144 -2.255 12.747 1.00 90.12 97 TYR A O 1
ATOM 716 N N . LEU A 1 98 ? -2.461 -1.690 14.896 1.00 90.62 98 LEU A N 1
ATOM 717 C CA . LEU A 1 98 ? -1.166 -2.220 15.348 1.00 90.62 98 LEU A CA 1
ATOM 718 C C . LEU A 1 98 ? -1.041 -3.734 15.124 1.00 90.62 98 LEU A C 1
ATOM 720 O O . LEU A 1 98 ? 0.017 -4.221 14.717 1.00 90.62 98 LEU A O 1
ATOM 724 N N . ASP A 1 99 ? -2.122 -4.486 15.347 1.00 90.94 99 ASP A N 1
ATOM 725 C CA . ASP A 1 99 ? -2.155 -5.929 15.080 1.00 90.94 99 ASP A CA 1
ATOM 726 C C . ASP A 1 99 ? -2.015 -6.213 13.576 1.00 90.94 99 ASP A C 1
ATOM 728 O O . ASP A 1 99 ? -1.229 -7.077 13.169 1.00 90.94 99 ASP A O 1
ATOM 732 N N . PHE A 1 100 ? -2.709 -5.440 12.737 1.00 92.44 100 PHE A N 1
ATOM 733 C CA . PHE A 1 100 ? -2.579 -5.528 11.287 1.00 92.44 100 PHE A CA 1
ATOM 734 C C . PHE A 1 100 ? -1.146 -5.218 10.824 1.00 92.44 100 PHE A C 1
ATOM 736 O O . PHE A 1 100 ? -0.547 -6.019 10.098 1.00 92.44 100 PHE A O 1
ATOM 743 N N . LYS A 1 101 ? -0.560 -4.116 11.306 1.00 92.38 101 LYS A N 1
ATOM 744 C CA . LYS A 1 101 ? 0.817 -3.694 11.014 1.00 92.38 101 LYS A CA 1
ATOM 745 C C . LYS A 1 101 ? 1.827 -4.792 11.345 1.00 92.38 101 LYS A C 1
ATOM 747 O O . LYS A 1 101 ? 2.646 -5.152 10.497 1.00 92.38 101 LYS A O 1
ATOM 752 N N . HIS A 1 102 ? 1.755 -5.383 12.539 1.00 92.38 102 HIS A N 1
ATOM 753 C CA . HIS A 1 102 ? 2.656 -6.471 12.929 1.00 92.38 102 HIS A CA 1
ATOM 754 C C . HIS A 1 102 ? 2.529 -7.696 12.017 1.00 92.38 102 HIS A C 1
ATOM 756 O O . HIS A 1 102 ? 3.540 -8.280 11.619 1.00 92.38 102 HIS A O 1
ATOM 762 N N . LYS A 1 103 ? 1.304 -8.068 11.629 1.00 92.62 103 LYS A N 1
ATOM 763 C CA . LYS A 1 103 ? 1.070 -9.194 10.711 1.00 92.62 103 LYS A CA 1
ATOM 764 C C . LYS A 1 103 ? 1.626 -8.931 9.316 1.00 92.62 103 LYS A C 1
ATOM 766 O O . LYS A 1 103 ? 2.184 -9.847 8.714 1.00 92.62 103 LYS A O 1
ATOM 771 N N . VAL A 1 104 ? 1.516 -7.701 8.816 1.00 93.62 104 VAL A N 1
ATOM 772 C CA . VAL A 1 104 ? 2.118 -7.288 7.541 1.00 93.62 104 VAL A CA 1
ATOM 773 C C . VAL A 1 104 ? 3.637 -7.455 7.581 1.00 93.62 104 VAL A C 1
ATOM 775 O O . VAL A 1 104 ? 4.186 -8.162 6.733 1.00 93.62 104 VAL A O 1
ATOM 778 N N . TYR A 1 105 ? 4.315 -6.882 8.583 1.00 92.69 105 TYR A N 1
ATOM 779 C CA . TYR A 1 105 ? 5.774 -7.000 8.698 1.00 92.69 105 TYR A CA 1
ATOM 780 C C . TYR A 1 105 ? 6.226 -8.452 8.824 1.00 92.69 105 TYR A C 1
ATOM 782 O O . TYR A 1 105 ? 7.176 -8.864 8.154 1.00 92.69 105 TYR A O 1
ATOM 790 N N . LEU A 1 106 ? 5.527 -9.249 9.635 1.00 93.12 106 LEU A N 1
ATOM 791 C CA . 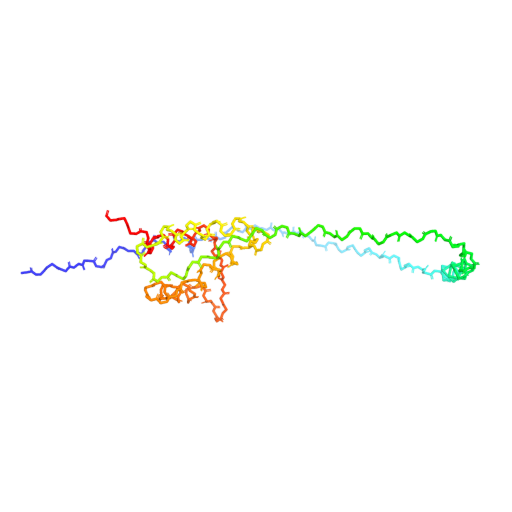LEU A 1 106 ? 5.845 -10.660 9.819 1.00 93.12 106 LEU A CA 1
ATOM 792 C C . LEU A 1 106 ? 5.690 -11.449 8.509 1.00 93.12 106 LEU A C 1
ATOM 794 O O . LEU A 1 106 ? 6.555 -12.259 8.170 1.00 93.12 106 LEU A O 1
ATOM 798 N N . TYR A 1 107 ? 4.623 -11.192 7.747 1.00 93.56 107 TYR A N 1
ATOM 799 C CA . TYR A 1 107 ? 4.388 -11.858 6.469 1.00 93.56 107 TYR A CA 1
ATOM 800 C C . TYR A 1 107 ? 5.447 -11.486 5.427 1.00 93.56 107 TYR A C 1
ATOM 802 O O . TYR A 1 107 ? 6.017 -12.380 4.801 1.00 93.56 107 TYR A O 1
ATOM 810 N N . ILE A 1 108 ? 5.747 -10.195 5.263 1.00 93.00 108 ILE A N 1
ATOM 811 C CA . ILE A 1 108 ? 6.749 -9.721 4.296 1.00 93.00 108 ILE A CA 1
ATOM 812 C C . ILE A 1 108 ? 8.136 -10.261 4.653 1.00 93.00 108 ILE A C 1
ATOM 814 O O . ILE A 1 108 ? 8.830 -10.774 3.780 1.00 93.00 108 ILE A O 1
ATOM 818 N N . THR A 1 109 ? 8.519 -10.225 5.933 1.00 90.88 109 THR A N 1
ATOM 819 C CA . THR A 1 109 ? 9.823 -10.732 6.399 1.00 90.88 109 THR A CA 1
ATOM 820 C C . THR A 1 109 ? 9.960 -12.231 6.131 1.00 90.88 109 THR A C 1
ATOM 822 O O . THR A 1 109 ? 10.973 -12.680 5.594 1.00 90.88 109 THR A O 1
ATOM 825 N N . ALA A 1 110 ? 8.924 -13.013 6.438 1.00 89.19 110 ALA A N 1
ATOM 826 C CA . ALA A 1 110 ? 8.922 -14.451 6.185 1.00 89.19 110 ALA A CA 1
ATOM 827 C C . ALA A 1 110 ? 8.902 -14.812 4.688 1.00 89.19 110 ALA A C 1
ATOM 829 O O . ALA A 1 110 ? 9.368 -15.884 4.306 1.00 89.19 110 ALA A O 1
ATOM 830 N N . ASN A 1 111 ? 8.390 -13.918 3.838 1.00 90.38 111 ASN A N 1
ATOM 831 C CA . ASN A 1 111 ? 8.283 -14.101 2.390 1.00 90.38 111 ASN A CA 1
ATOM 832 C C . ASN A 1 111 ? 9.202 -13.143 1.617 1.00 90.38 111 ASN A C 1
ATOM 834 O O . ASN A 1 111 ? 8.894 -12.776 0.485 1.00 90.38 111 ASN A O 1
ATOM 838 N N . SER A 1 112 ? 10.343 -12.758 2.195 1.00 88.75 112 SER A N 1
ATOM 839 C CA . SER A 1 112 ? 11.226 -11.702 1.670 1.00 88.75 112 SER A CA 1
ATOM 840 C C . SER A 1 112 ? 11.649 -11.900 0.211 1.00 88.75 112 SER A C 1
ATOM 842 O O . SER A 1 112 ? 11.738 -10.937 -0.544 1.00 88.75 112 SER A O 1
ATOM 844 N N . ARG A 1 113 ? 11.819 -13.153 -0.231 1.00 89.62 113 ARG A N 1
ATOM 845 C CA . ARG A 1 113 ? 12.131 -13.491 -1.634 1.00 89.62 113 ARG A CA 1
ATOM 846 C C . ARG A 1 113 ? 11.036 -13.101 -2.631 1.00 89.62 113 ARG A C 1
ATOM 848 O O . ARG A 1 113 ? 11.339 -12.937 -3.803 1.00 89.62 113 ARG A O 1
ATOM 855 N N . SER A 1 114 ? 9.784 -13.008 -2.182 1.00 87.94 114 SER A N 1
ATOM 856 C CA . SER A 1 114 ? 8.638 -12.591 -3.007 1.00 87.94 114 SER A CA 1
ATOM 857 C C . SER A 1 114 ? 8.373 -11.086 -2.926 1.00 87.94 114 SER A C 1
ATOM 859 O O . SER A 1 114 ? 7.557 -10.580 -3.680 1.00 87.94 114 SER A O 1
ATOM 861 N N . PHE A 1 115 ? 9.038 -10.385 -2.005 1.00 90.56 115 PHE A N 1
ATOM 862 C CA . PHE A 1 115 ? 8.852 -8.962 -1.728 1.00 90.56 115 PHE A CA 1
ATOM 863 C C . PHE A 1 115 ? 10.188 -8.229 -1.846 1.00 90.56 115 PHE A C 1
ATOM 865 O O . PHE A 1 115 ? 10.666 -7.598 -0.900 1.00 90.56 115 PHE A O 1
ATOM 872 N N . THR A 1 116 ? 10.823 -8.366 -3.007 1.00 91.31 116 THR A N 1
ATOM 873 C CA . THR A 1 116 ? 12.118 -7.740 -3.297 1.00 91.31 116 THR A CA 1
ATOM 874 C C . THR A 1 116 ? 11.971 -6.260 -3.630 1.00 91.31 116 THR A C 1
ATOM 876 O O . THR A 1 116 ? 12.861 -5.479 -3.303 1.00 91.31 116 THR A O 1
ATOM 879 N N . VAL A 1 117 ? 10.842 -5.871 -4.227 1.00 93.56 117 VAL A N 1
ATOM 880 C CA . VAL A 1 117 ? 10.537 -4.495 -4.626 1.00 93.56 117 VAL A CA 1
ATOM 881 C C . VAL A 1 117 ? 9.549 -3.873 -3.640 1.00 93.56 117 VAL A C 1
ATOM 883 O O . VAL A 1 117 ? 8.641 -4.539 -3.142 1.00 93.56 117 VAL A O 1
ATOM 886 N N . ASP A 1 118 ? 9.715 -2.584 -3.341 1.00 93.88 118 ASP A N 1
ATOM 887 C CA . ASP A 1 118 ? 8.821 -1.874 -2.421 1.00 93.88 118 ASP A CA 1
ATOM 888 C C . ASP A 1 118 ? 7.401 -1.734 -2.970 1.00 93.88 118 ASP A C 1
ATOM 890 O O . ASP A 1 118 ? 6.445 -1.902 -2.215 1.00 93.88 118 ASP A O 1
ATOM 894 N N . ALA A 1 119 ? 7.253 -1.548 -4.283 1.00 92.38 119 ALA A N 1
ATOM 895 C CA . ALA A 1 119 ? 5.953 -1.533 -4.943 1.00 92.38 119 ALA A CA 1
ATOM 896 C C . ALA A 1 119 ? 5.129 -2.798 -4.633 1.00 92.38 119 ALA A C 1
ATOM 898 O O . ALA A 1 119 ? 3.952 -2.684 -4.302 1.00 92.38 119 ALA A O 1
ATOM 899 N N . ASP A 1 120 ? 5.746 -3.987 -4.635 1.00 92.94 120 ASP A N 1
ATOM 900 C CA . ASP A 1 120 ? 5.053 -5.247 -4.326 1.00 92.94 120 ASP A CA 1
ATOM 901 C C . ASP A 1 120 ? 4.570 -5.296 -2.872 1.00 92.94 120 ASP A C 1
ATOM 903 O O . ASP A 1 120 ? 3.482 -5.799 -2.580 1.00 92.94 120 ASP A O 1
ATOM 907 N N . LYS A 1 121 ? 5.363 -4.748 -1.944 1.00 94.88 121 LYS A N 1
ATOM 908 C CA . LYS A 1 121 ? 4.996 -4.650 -0.524 1.00 94.88 121 LYS A CA 1
ATOM 909 C C . LYS A 1 121 ? 3.829 -3.686 -0.330 1.00 94.88 121 LYS A C 1
ATOM 911 O O . LYS A 1 121 ? 2.889 -4.009 0.393 1.00 94.88 121 LYS A O 1
ATOM 916 N N . ILE A 1 122 ? 3.870 -2.531 -0.995 1.00 95.25 122 ILE A N 1
ATOM 917 C CA . ILE A 1 122 ? 2.814 -1.514 -0.941 1.00 95.25 122 ILE A CA 1
ATOM 918 C C . ILE A 1 122 ? 1.516 -2.075 -1.534 1.00 95.25 122 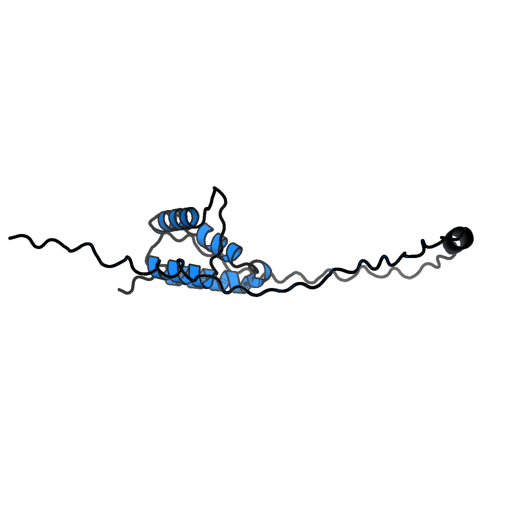ILE A C 1
ATOM 920 O O . ILE A 1 122 ? 0.486 -2.063 -0.860 1.00 95.25 122 ILE A O 1
ATOM 924 N N . LEU A 1 123 ? 1.563 -2.660 -2.740 1.00 93.75 123 LEU A N 1
ATOM 925 C CA . LEU A 1 123 ? 0.407 -3.319 -3.369 1.00 93.75 123 LEU A CA 1
ATOM 926 C C . LEU A 1 123 ? -0.180 -4.397 -2.466 1.00 93.75 123 LEU A C 1
ATOM 928 O O . LEU A 1 123 ? -1.402 -4.514 -2.343 1.00 93.75 123 LEU A O 1
ATOM 932 N N . PHE A 1 124 ? 0.685 -5.182 -1.823 1.00 94.62 124 PHE A N 1
ATOM 933 C CA . PHE A 1 124 ? 0.244 -6.186 -0.876 1.00 94.62 124 PHE A CA 1
ATOM 934 C C . PHE A 1 124 ? -0.555 -5.553 0.254 1.00 94.62 124 PHE A C 1
ATOM 936 O O . PHE A 1 124 ? -1.688 -5.974 0.450 1.00 94.62 124 PHE A O 1
ATOM 943 N N . VAL A 1 125 ? -0.053 -4.524 0.939 1.00 95.38 125 VAL A N 1
ATOM 944 C CA . VAL A 1 125 ? -0.809 -3.870 2.022 1.00 95.38 125 VAL A CA 1
ATOM 945 C C . VAL A 1 125 ? -2.132 -3.299 1.515 1.00 95.38 125 VAL A C 1
ATOM 947 O O . VAL A 1 125 ? -3.176 -3.636 2.076 1.00 95.38 125 VAL A O 1
ATOM 950 N N . LEU A 1 126 ? -2.111 -2.538 0.413 1.00 94.69 126 LEU A N 1
ATOM 951 C CA . LEU A 1 126 ? -3.310 -1.962 -0.212 1.00 94.69 126 LEU A CA 1
ATOM 952 C C . LEU A 1 126 ? -4.369 -3.034 -0.524 1.00 94.69 126 LEU A C 1
ATOM 954 O O . LEU A 1 126 ? -5.564 -2.811 -0.341 1.00 94.69 126 LEU A O 1
ATOM 958 N N . SER A 1 127 ? -3.953 -4.241 -0.923 1.00 93.94 127 SER A N 1
ATOM 959 C CA . SER A 1 127 ? -4.877 -5.344 -1.216 1.00 93.94 127 SER A CA 1
ATOM 960 C C . SER A 1 127 ? -5.671 -5.846 0.002 1.00 93.94 127 SER A C 1
ATOM 962 O O . SER A 1 127 ? -6.753 -6.417 -0.176 1.00 93.94 127 SER A O 1
ATOM 964 N N . TYR A 1 128 ? -5.186 -5.612 1.228 1.00 94.50 128 TYR A N 1
ATOM 965 C CA . TYR A 1 128 ? -5.877 -5.974 2.475 1.00 94.50 128 TYR A CA 1
ATOM 966 C C . TYR A 1 128 ? -6.677 -4.822 3.087 1.00 94.50 128 TYR A C 1
ATOM 968 O O . TYR A 1 128 ? -7.485 -5.080 3.980 1.00 94.50 128 TYR A O 1
ATOM 976 N N . LEU A 1 129 ? -6.520 -3.592 2.592 1.00 94.12 129 LEU A N 1
ATOM 977 C CA . LEU A 1 129 ? -7.352 -2.456 2.984 1.00 94.12 129 LEU A CA 1
ATOM 978 C C . LEU A 1 129 ? -8.721 -2.603 2.313 1.00 94.12 129 LEU A C 1
ATOM 980 O O . LEU A 1 129 ? -8.858 -2.475 1.093 1.00 94.12 129 LEU A O 1
ATOM 984 N N . LYS A 1 130 ? -9.737 -2.992 3.088 1.00 90.44 130 LYS A N 1
ATOM 985 C CA . LYS A 1 130 ? -11.070 -3.321 2.566 1.00 90.44 130 LYS A CA 1
ATOM 986 C C . LYS A 1 130 ? -12.154 -2.825 3.502 1.00 90.44 130 LYS A C 1
ATOM 988 O O . LYS A 1 130 ? -12.142 -3.143 4.683 1.00 90.44 130 LYS A O 1
ATOM 993 N N . GLY A 1 131 ? -13.153 -2.165 2.920 1.00 87.31 131 GLY A N 1
ATOM 994 C CA . GLY A 1 131 ? -14.257 -1.554 3.651 1.00 87.31 131 GLY A CA 1
ATOM 995 C C . GLY A 1 131 ? -13.819 -0.395 4.550 1.00 87.31 131 GLY A C 1
ATOM 996 O O . GLY A 1 131 ? -12.629 -0.130 4.728 1.00 87.31 131 GLY A O 1
ATOM 997 N N . GLY A 1 132 ? -14.816 0.282 5.120 1.00 88.62 132 GLY A N 1
ATOM 998 C CA . GLY A 1 132 ? -14.616 1.376 6.069 1.00 88.62 132 GLY A CA 1
ATOM 999 C C . GLY A 1 132 ? -13.717 2.495 5.541 1.00 88.62 132 GLY A C 1
ATOM 1000 O O . GLY A 1 132 ? -13.632 2.732 4.337 1.00 88.62 132 GLY A O 1
ATOM 1001 N N . HIS A 1 133 ? -13.034 3.165 6.467 1.00 90.12 133 HIS A N 1
ATOM 1002 C CA . HIS A 1 133 ? -12.126 4.271 6.162 1.00 90.12 133 HIS A CA 1
ATOM 1003 C C . HIS A 1 133 ? -10.867 3.799 5.414 1.00 90.12 133 HIS A C 1
ATOM 1005 O O . HIS A 1 133 ? -10.334 4.523 4.576 1.00 90.12 133 HIS A O 1
ATOM 1011 N N . ALA A 1 134 ? -10.422 2.560 5.660 1.00 92.62 134 ALA A N 1
ATOM 1012 C CA . ALA A 1 134 ? -9.231 2.002 5.019 1.00 92.62 134 ALA A CA 1
ATOM 1013 C C . ALA A 1 134 ? -9.369 1.855 3.501 1.00 92.62 134 ALA A C 1
ATOM 1015 O O . ALA A 1 134 ? -8.411 2.135 2.785 1.00 92.62 134 ALA A O 1
ATOM 1016 N N . ALA A 1 135 ? -10.537 1.442 3.000 1.00 93.31 135 ALA A N 1
ATOM 1017 C CA . ALA A 1 135 ? -10.758 1.355 1.556 1.00 93.31 135 ALA A CA 1
ATOM 1018 C C . ALA A 1 135 ? -10.701 2.730 0.882 1.00 93.31 135 ALA A C 1
ATOM 1020 O O . ALA A 1 135 ? -9.986 2.883 -0.101 1.00 93.31 135 ALA A O 1
ATOM 1021 N N . THR A 1 136 ? -11.383 3.731 1.444 1.00 93.31 136 THR A N 1
ATOM 1022 C CA . THR A 1 136 ? -11.368 5.097 0.901 1.00 93.31 136 THR A CA 1
ATOM 1023 C C . THR A 1 136 ? -9.964 5.697 0.914 1.00 93.31 136 THR A C 1
ATOM 1025 O O . THR A 1 136 ? -9.547 6.316 -0.060 1.00 93.31 136 THR A O 1
ATOM 1028 N N . TRP A 1 137 ? -9.199 5.479 1.987 1.00 94.50 137 TRP A N 1
ATOM 1029 C CA . TRP A 1 137 ? -7.806 5.919 2.038 1.00 94.50 137 TRP A CA 1
ATOM 1030 C C . TRP A 1 137 ? -6.944 5.221 0.976 1.00 94.50 137 TRP A C 1
ATOM 1032 O O . TRP A 1 137 ? -6.159 5.878 0.298 1.00 94.50 137 TRP A O 1
ATOM 1042 N N . ALA A 1 138 ? -7.120 3.909 0.786 1.00 93.94 138 ALA A N 1
ATOM 1043 C CA . ALA A 1 138 ? -6.389 3.146 -0.222 1.00 93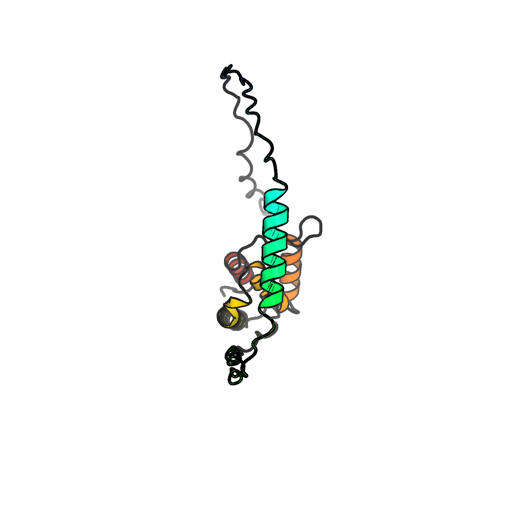.94 138 ALA A CA 1
ATOM 1044 C C . ALA A 1 138 ? -6.687 3.628 -1.649 1.00 93.94 138 ALA A C 1
ATOM 1046 O O . ALA A 1 138 ? -5.764 3.757 -2.446 1.00 93.94 138 ALA A O 1
ATOM 1047 N N . GLU A 1 139 ? -7.955 3.902 -1.965 1.00 92.88 139 GLU A N 1
ATOM 1048 C CA . GLU A 1 139 ? -8.377 4.452 -3.260 1.00 92.88 139 GLU A CA 1
ATOM 1049 C C . GLU A 1 139 ? -7.716 5.812 -3.517 1.00 92.88 139 GLU A C 1
ATOM 1051 O O . GLU A 1 139 ? -7.029 5.974 -4.523 1.00 92.88 139 GLU A O 1
ATOM 1056 N N . ASN A 1 140 ? -7.796 6.731 -2.549 1.00 92.69 140 ASN A N 1
ATOM 1057 C CA . ASN A 1 140 ? -7.143 8.037 -2.646 1.00 92.69 140 ASN A CA 1
ATOM 1058 C C . ASN A 1 140 ? -5.621 7.915 -2.823 1.00 92.69 140 ASN A C 1
ATOM 1060 O O . ASN A 1 140 ? -5.024 8.658 -3.599 1.00 92.69 140 ASN A O 1
ATOM 1064 N N . TYR A 1 141 ? -4.985 6.975 -2.120 1.00 93.19 141 TYR A N 1
ATOM 1065 C CA . TYR A 1 141 ? -3.552 6.727 -2.261 1.00 93.19 141 TYR A CA 1
ATOM 1066 C C . TYR A 1 141 ? -3.198 6.258 -3.679 1.00 93.19 141 TYR A C 1
ATOM 1068 O O . TYR A 1 141 ? -2.235 6.744 -4.268 1.00 93.19 141 TYR A O 1
ATOM 1076 N N . VAL A 1 142 ? -3.979 5.340 -4.258 1.00 91.50 142 VAL A N 1
ATOM 1077 C CA . VAL A 1 142 ? -3.766 4.876 -5.639 1.00 91.50 142 VAL A CA 1
ATOM 1078 C C . VAL A 1 142 ? -3.966 6.009 -6.644 1.00 91.50 142 VAL A C 1
ATOM 1080 O O . VAL A 1 142 ? -3.166 6.136 -7.574 1.00 91.50 142 VAL A O 1
ATOM 1083 N N . ASP A 1 143 ? -4.977 6.853 -6.446 1.00 90.25 143 ASP A N 1
ATOM 1084 C CA . ASP A 1 143 ? -5.253 7.992 -7.324 1.00 90.25 143 ASP A CA 1
ATOM 1085 C C . ASP A 1 143 ? -4.104 9.009 -7.312 1.00 90.25 143 ASP A C 1
ATOM 1087 O O . ASP A 1 143 ? -3.669 9.457 -8.372 1.00 90.25 143 ASP A O 1
ATOM 1091 N N . LEU A 1 144 ? -3.537 9.306 -6.137 1.00 89.31 144 LEU A N 1
ATOM 1092 C CA . LEU A 1 144 ? -2.367 10.186 -6.004 1.00 89.31 144 LEU A CA 1
ATOM 1093 C C . LEU A 1 144 ? -1.125 9.638 -6.715 1.00 89.31 144 LEU A C 1
ATOM 1095 O O . LEU A 1 144 ? -0.317 10.405 -7.236 1.00 89.31 144 LEU A O 1
ATOM 1099 N N . GLN A 1 145 ? -0.976 8.316 -6.747 1.00 87.06 145 GLN A N 1
ATOM 1100 C CA . GLN A 1 145 ? 0.154 7.636 -7.381 1.00 87.06 145 GLN A CA 1
ATOM 1101 C C . GLN A 1 145 ? -0.092 7.331 -8.867 1.00 87.06 145 GLN A C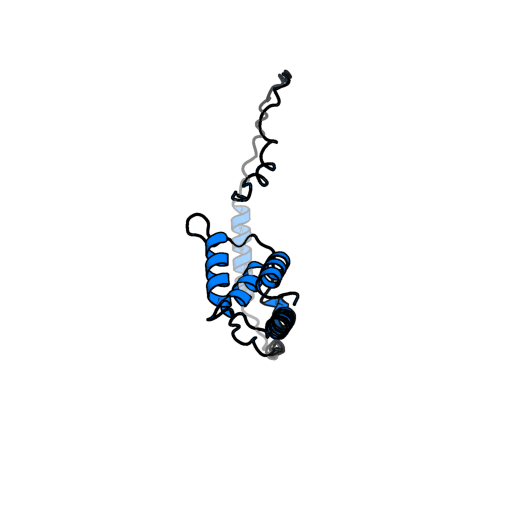 1
ATOM 1103 O O . GLN A 1 145 ? 0.757 6.740 -9.540 1.00 87.06 145 GLN A O 1
ATOM 1108 N N . THR A 1 146 ? -1.252 7.712 -9.405 1.00 87.44 146 THR A N 1
ATOM 1109 C CA . THR A 1 146 ? -1.603 7.497 -10.807 1.00 87.44 146 THR A CA 1
ATOM 1110 C C . THR A 1 146 ? -1.298 8.746 -11.620 1.00 87.44 146 THR A C 1
ATOM 1112 O O . THR A 1 146 ? -1.953 9.777 -11.496 1.00 87.44 146 THR A O 1
ATOM 1115 N N . VAL A 1 147 ? -0.325 8.641 -12.525 1.00 81.12 147 VAL A N 1
ATOM 1116 C CA . VAL A 1 147 ? 0.054 9.724 -13.441 1.00 81.12 147 VAL A CA 1
ATOM 1117 C C . VAL A 1 147 ? -0.252 9.283 -14.866 1.00 81.12 147 VAL A C 1
ATOM 1119 O O . VAL A 1 147 ? 0.153 8.204 -15.293 1.00 81.12 147 VAL A O 1
ATOM 1122 N N . ALA A 1 148 ? -1.004 10.102 -15.607 1.00 81.38 148 ALA A N 1
ATOM 1123 C CA . ALA A 1 148 ? -1.425 9.805 -16.983 1.00 81.38 148 ALA A CA 1
ATOM 1124 C C . ALA A 1 148 ? -2.127 8.433 -17.151 1.00 81.38 148 ALA A C 1
ATOM 1126 O O . ALA A 1 148 ? -2.013 7.792 -18.193 1.00 81.38 148 ALA A O 1
ATOM 1127 N N . GLY A 1 149 ? -2.851 7.977 -16.120 1.00 78.81 149 GLY A N 1
ATOM 1128 C CA . GLY A 1 149 ? -3.571 6.697 -16.125 1.00 78.81 149 GLY A CA 1
ATOM 1129 C C . GLY A 1 149 ? -2.707 5.466 -15.829 1.00 78.81 149 GLY A C 1
ATOM 1130 O O . GLY A 1 149 ? -3.220 4.350 -15.877 1.00 78.81 149 GLY A O 1
ATOM 1131 N N . MET A 1 150 ? -1.422 5.645 -15.506 1.00 81.12 150 MET A N 1
ATOM 1132 C CA . MET A 1 150 ? -0.535 4.567 -15.069 1.00 81.12 150 MET A CA 1
ATOM 1133 C C . MET A 1 150 ? -0.172 4.732 -13.593 1.00 81.12 150 MET A C 1
ATOM 1135 O O . MET A 1 150 ? 0.405 5.744 -13.187 1.00 81.12 150 MET A O 1
ATOM 1139 N N . MET A 1 151 ? -0.494 3.714 -12.792 1.00 81.81 151 MET A N 1
ATOM 1140 C CA . MET A 1 151 ? -0.094 3.657 -11.388 1.00 81.81 151 MET A CA 1
ATOM 1141 C C . MET A 1 151 ? 1.426 3.508 -11.307 1.00 81.81 151 MET A C 1
ATOM 1143 O O . MET A 1 151 ? 1.981 2.486 -11.713 1.00 81.81 151 MET A O 1
ATOM 1147 N N . THR A 1 152 ? 2.092 4.534 -10.784 1.00 85.12 152 THR A N 1
ATOM 1148 C CA . THR A 1 152 ? 3.550 4.590 -10.668 1.00 85.12 152 THR A CA 1
ATOM 1149 C C . THR A 1 152 ? 3.919 4.758 -9.204 1.00 85.12 152 THR A C 1
ATOM 1151 O O . THR A 1 152 ? 4.011 5.868 -8.695 1.00 85.12 152 THR A O 1
ATOM 1154 N N . LEU A 1 153 ? 4.142 3.641 -8.510 1.00 86.25 153 LEU A N 1
ATOM 1155 C CA . LEU A 1 153 ? 4.607 3.684 -7.126 1.00 86.25 153 LEU A CA 1
ATOM 1156 C C . LEU A 1 153 ? 6.099 4.000 -7.069 1.00 86.25 153 LEU A C 1
ATOM 1158 O O . LEU A 1 153 ? 6.937 3.110 -7.204 1.00 86.25 153 LEU A O 1
ATOM 1162 N N . THR A 1 154 ? 6.417 5.272 -6.846 1.00 86.19 154 THR A N 1
ATOM 1163 C CA . THR A 1 154 ? 7.792 5.727 -6.588 1.00 86.19 154 THR A CA 1
ATOM 1164 C C . THR A 1 154 ? 8.135 5.768 -5.100 1.00 86.19 154 THR A C 1
ATOM 1166 O O . THR A 1 154 ? 9.302 5.935 -4.754 1.00 86.19 154 THR A O 1
ATOM 1169 N N . ALA A 1 155 ? 7.137 5.641 -4.221 1.00 89.56 155 ALA A N 1
ATOM 1170 C CA . ALA A 1 155 ? 7.328 5.653 -2.775 1.00 89.56 155 ALA A CA 1
ATOM 1171 C C . ALA A 1 155 ? 8.070 4.399 -2.292 1.00 89.56 155 ALA A C 1
ATOM 1173 O O . ALA A 1 155 ? 7.840 3.290 -2.785 1.00 89.56 155 ALA A O 1
ATOM 1174 N N . THR A 1 156 ? 8.931 4.567 -1.286 1.00 95.00 156 THR A N 1
ATOM 1175 C CA . THR A 1 156 ? 9.517 3.421 -0.585 1.00 95.00 156 THR A CA 1
ATOM 1176 C C . THR A 1 156 ? 8.479 2.786 0.335 1.00 95.00 156 THR A C 1
ATOM 1178 O O . THR A 1 156 ? 7.513 3.425 0.763 1.00 95.00 156 THR A O 1
ATOM 1181 N N . PHE A 1 157 ? 8.684 1.518 0.695 1.00 94.62 157 PHE A N 1
ATOM 1182 C CA . PHE A 1 157 ? 7.765 0.845 1.616 1.00 94.62 157 PHE A CA 1
ATOM 1183 C C . PHE A 1 157 ? 7.750 1.512 2.998 1.00 94.62 157 PHE A C 1
ATOM 1185 O O . PHE A 1 157 ? 6.723 1.512 3.673 1.00 94.62 157 PHE A O 1
ATOM 1192 N N . ASN A 1 158 ? 8.872 2.100 3.420 1.00 94.44 158 ASN A N 1
ATOM 1193 C CA . ASN A 1 158 ? 8.949 2.804 4.692 1.00 94.44 158 ASN A CA 1
ATOM 1194 C C . ASN A 1 158 ? 8.120 4.095 4.676 1.00 94.44 158 ASN A C 1
ATOM 1196 O O . ASN A 1 158 ? 7.342 4.309 5.601 1.00 94.44 158 ASN A O 1
ATOM 1200 N N . ASP A 1 159 ? 8.234 4.898 3.615 1.00 94.19 159 ASP A N 1
ATOM 1201 C CA . ASP A 1 159 ? 7.467 6.145 3.476 1.00 94.19 159 ASP A CA 1
ATOM 1202 C C . ASP A 1 159 ? 5.965 5.860 3.455 1.00 94.19 159 ASP A C 1
ATOM 1204 O O . ASP A 1 159 ? 5.203 6.459 4.212 1.00 94.19 159 ASP A O 1
ATOM 1208 N N . PHE A 1 160 ? 5.558 4.838 2.695 1.00 94.94 160 PHE A N 1
ATOM 1209 C CA . PHE A 1 160 ? 4.181 4.355 2.694 1.00 94.94 160 PHE A CA 1
ATOM 1210 C C . PHE A 1 160 ? 3.694 3.972 4.100 1.00 94.94 160 PHE A C 1
ATOM 1212 O O . PHE A 1 160 ? 2.605 4.370 4.505 1.00 94.94 160 PHE A O 1
ATOM 1219 N N . MET A 1 161 ? 4.485 3.218 4.871 1.00 94.38 161 MET A N 1
ATOM 1220 C CA . MET A 1 161 ? 4.091 2.814 6.224 1.00 94.38 161 MET A CA 1
ATOM 1221 C C . MET A 1 161 ? 4.028 3.993 7.207 1.00 94.38 161 MET A C 1
ATOM 1223 O O . MET A 1 161 ? 3.276 3.908 8.177 1.00 94.38 161 MET A O 1
ATOM 1227 N N . MET A 1 162 ? 4.778 5.078 6.978 1.00 93.25 162 MET A N 1
ATOM 1228 C CA . MET A 1 162 ? 4.649 6.312 7.763 1.00 93.25 162 MET A CA 1
ATOM 1229 C C . MET A 1 162 ? 3.355 7.056 7.436 1.00 93.25 162 MET A C 1
ATOM 1231 O O . MET A 1 162 ? 2.634 7.423 8.357 1.00 93.25 162 MET A O 1
ATOM 1235 N N . GLU A 1 163 ? 3.028 7.237 6.154 1.00 92.56 163 GLU A N 1
ATOM 1236 C CA . GLU A 1 163 ? 1.757 7.851 5.741 1.00 92.56 163 GLU A CA 1
ATOM 1237 C C . GLU A 1 163 ? 0.560 7.026 6.226 1.00 92.56 163 GLU A C 1
ATOM 1239 O O . GLU A 1 163 ? -0.427 7.562 6.731 1.00 92.56 163 GLU A O 1
ATOM 1244 N N . PHE A 1 164 ? 0.675 5.700 6.137 1.00 92.88 164 PHE A N 1
ATOM 1245 C CA . PHE A 1 164 ? -0.331 4.782 6.648 1.00 92.88 164 PHE A CA 1
ATOM 1246 C C . PHE A 1 164 ? -0.467 4.881 8.174 1.00 92.88 164 PHE A C 1
ATOM 1248 O O . PHE A 1 164 ? -1.580 4.864 8.690 1.00 92.88 164 PHE A O 1
ATOM 1255 N N . ALA A 1 165 ? 0.638 5.050 8.908 1.00 92.00 165 ALA A N 1
ATOM 1256 C CA . ALA A 1 165 ? 0.584 5.322 10.341 1.00 92.00 165 ALA A CA 1
ATOM 1257 C C . ALA A 1 165 ? -0.072 6.671 10.636 1.00 92.00 165 ALA A C 1
ATOM 1259 O O . ALA A 1 165 ? -0.953 6.736 11.474 1.00 92.00 165 ALA A O 1
ATOM 1260 N N . GLN A 1 166 ? 0.262 7.731 9.910 1.00 91.31 166 GLN A N 1
ATOM 1261 C CA . GLN A 1 166 ? -0.365 9.035 10.119 1.00 91.31 166 GLN A CA 1
ATOM 1262 C C . GLN A 1 166 ? -1.893 8.998 9.931 1.00 91.31 166 GLN A C 1
ATOM 1264 O O . GLN A 1 166 ? -2.607 9.762 10.573 1.00 91.31 166 GLN A O 1
ATOM 1269 N N . ALA A 1 167 ? -2.396 8.120 9.062 1.00 89.75 167 ALA A N 1
ATOM 1270 C CA . ALA A 1 167 ? -3.826 7.985 8.802 1.00 89.75 167 ALA A CA 1
ATOM 1271 C C . ALA A 1 167 ? -4.587 7.120 9.826 1.00 89.75 167 ALA A C 1
ATOM 1273 O O . ALA A 1 167 ? -5.798 7.280 9.957 1.00 89.75 167 ALA A O 1
ATOM 1274 N N . PHE A 1 168 ? -3.919 6.181 10.508 1.00 89.88 168 PHE A N 1
ATOM 1275 C CA . PHE A 1 168 ? -4.590 5.143 11.313 1.00 89.88 168 PHE A CA 1
ATOM 1276 C C . PHE A 1 168 ? -3.995 4.903 12.706 1.00 89.88 168 PHE A C 1
ATOM 1278 O O . PHE A 1 168 ? -4.635 4.267 13.541 1.00 89.88 168 PHE A O 1
ATOM 1285 N N . ASP A 1 169 ? -2.779 5.373 12.953 1.00 84.00 169 ASP A N 1
ATOM 1286 C CA . ASP A 1 169 ? -2.102 5.359 14.248 1.00 84.00 169 ASP A CA 1
ATOM 1287 C C . ASP A 1 169 ? -2.494 6.641 14.986 1.00 84.00 169 ASP A C 1
ATOM 1289 O O . ASP A 1 169 ? -1.735 7.606 15.040 1.00 84.00 169 ASP A O 1
ATOM 1293 N N . ASP A 1 170 ? -3.741 6.687 15.455 1.00 71.38 170 ASP A N 1
ATOM 1294 C CA . ASP A 1 170 ? -4.280 7.845 16.164 1.00 71.38 170 ASP A CA 1
ATOM 1295 C C . ASP A 1 170 ? -3.587 7.945 17.539 1.00 71.38 170 ASP A C 1
ATOM 1297 O O . ASP A 1 170 ? -3.736 7.034 18.369 1.00 71.38 170 ASP A O 1
ATOM 1301 N N . PRO A 1 171 ? -2.798 9.000 17.818 1.00 57.69 171 PRO A N 1
ATOM 1302 C CA . PRO A 1 171 ? -2.249 9.221 19.142 1.00 57.69 171 PRO A CA 1
ATOM 1303 C C . PRO A 1 171 ? -3.382 9.780 20.002 1.00 57.69 171 PRO A C 1
ATOM 1305 O O . PRO A 1 171 ? -3.598 10.988 20.047 1.00 57.69 171 PRO A O 1
ATOM 1308 N N . ASN A 1 172 ? -4.147 8.884 20.622 1.00 44.47 172 ASN A N 1
ATOM 1309 C CA . ASN A 1 172 ? -5.202 9.245 21.566 1.00 44.47 172 ASN A CA 1
ATOM 1310 C C . ASN A 1 172 ? -4.739 10.272 22.612 1.00 44.47 172 ASN A C 1
ATOM 1312 O O . ASN A 1 172 ? -3.675 10.039 23.233 1.00 44.47 172 ASN A O 1
#

Organism: NCBI:txid167371

Radius of gyration: 33.53 Å; chains: 1; bounding box: 59×91×68 Å

Secondary structure (DSSP, 8-state):
------------S--SSS--PPPP------------PPPP----HHHHHHHHHHHHHHHHTTT-------PPPPPPPPP-----PPPPPPB-SSTTHHHHHHHHHHHHHHTGGG--SHHHHHHHHHHHB-SHHHHHHHHHHHHHTEETTEE---S-HHHHHHHHHHHH----

Sequence (172 aa):
SPFQPDSNTCSFLFDTYRNTPSPTETTALSPSSSTASLPVAHFTQQEMTDMATAIVLAMQQVGNINPAPALAPPPAPPPSSKITTAKPRKYTGGADYLDFKHKVYLYITANSRSFTVDADKILFVLSYLKGGHAATWAENYVDLQTVAGMMTLTATFNDFMMEFAQAFDDPN